Protein AF-A0A6N7BTK3-F1 (afdb_monomer_lite)

Organism: NCBI:txid281738

Foldseek 3Di:
DQADALAKEWDAVLLCVLPVVCVVQQWDTWIWHHYQWWIKIWTKHAQADPVRDGHHQKIKIFIDTDTDPDSPDDDDDVVVSVCSNPCPVDGPDMDMDNHPVVSVVVRGVVPDYGYPVVPPD

Secondary structure (DSSP, 8-state):
----BT-EEE-HHHHHHH-THHHHTTEEEEEEEE-SSEEEEEEEEEEE-TTS-EEEEEEEEEEEEEE-SSTTPPP-HHHHHHHHHT-----SEEEEESSHHHHHHHHHTTS--EESGGG--

Radius of gyration: 13.81 Å; chains: 1; bounding box: 39×29×39 Å

pLDDT: mean 91.13, std 9.61, range [38.44, 97.75]

Structure (mmCIF, N/CA/C/O backbone):
data_AF-A0A6N7BTK3-F1
#
_entry.id   AF-A0A6N7BTK3-F1
#
loop_
_atom_site.group_PDB
_atom_site.id
_atom_site.type_symbol
_atom_site.label_atom_id
_atom_site.label_alt_id
_atom_site.label_comp_id
_atom_site.label_asym_id
_atom_site.label_entity_id
_atom_site.label_seq_id
_atom_site.pdbx_PDB_ins_code
_atom_site.Cartn_x
_atom_site.Cartn_y
_atom_site.Cartn_z
_atom_site.occupancy
_atom_site.B_iso_or_equiv
_atom_site.auth_seq_id
_atom_site.auth_comp_id
_atom_site.auth_asym_id
_atom_site.auth_atom_id
_atom_site.pdbx_PDB_model_num
ATOM 1 N N . MET A 1 1 ? 13.836 -9.989 -7.107 1.00 60.31 1 MET A N 1
ATOM 2 C CA . MET A 1 1 ? 13.166 -8.711 -7.445 1.00 60.31 1 MET A CA 1
ATOM 3 C C . MET A 1 1 ? 12.034 -8.595 -6.441 1.00 60.31 1 MET A C 1
ATOM 5 O O . MET A 1 1 ? 11.302 -9.558 -6.340 1.00 60.31 1 MET A O 1
ATOM 9 N N . ILE A 1 2 ? 11.991 -7.539 -5.625 1.00 79.19 2 ILE A N 1
ATOM 10 C CA . ILE A 1 2 ? 11.139 -7.499 -4.413 1.00 79.19 2 ILE A CA 1
ATOM 11 C C . ILE A 1 2 ? 9.665 -7.260 -4.769 1.00 79.19 2 ILE A C 1
ATOM 13 O O . ILE A 1 2 ? 8.768 -7.805 -4.141 1.00 79.19 2 ILE A O 1
ATOM 17 N N . PHE A 1 3 ? 9.428 -6.488 -5.830 1.00 89.94 3 PHE A N 1
ATOM 18 C CA . PHE A 1 3 ? 8.098 -6.276 -6.383 1.00 89.94 3 PHE A CA 1
ATOM 19 C C . PHE A 1 3 ? 7.728 -7.434 -7.306 1.00 89.94 3 PHE A C 1
ATOM 21 O O . PHE A 1 3 ? 8.408 -7.673 -8.312 1.00 89.94 3 PHE A O 1
ATOM 28 N N . GLU A 1 4 ? 6.643 -8.120 -6.971 1.00 90.25 4 GLU A N 1
ATOM 29 C CA . GLU A 1 4 ? 6.068 -9.196 -7.770 1.00 90.25 4 GLU A CA 1
ATOM 30 C C . GLU A 1 4 ? 4.793 -8.713 -8.468 1.00 90.25 4 GLU A C 1
ATOM 32 O O . GLU A 1 4 ? 4.162 -7.730 -8.077 1.00 90.25 4 GLU A O 1
ATOM 37 N N . PHE A 1 5 ? 4.463 -9.355 -9.586 1.00 90.44 5 PHE A N 1
ATOM 38 C CA . PHE A 1 5 ? 3.254 -9.031 -10.334 1.00 90.44 5 PHE A CA 1
ATOM 39 C C . PHE A 1 5 ? 2.021 -9.509 -9.563 1.00 90.44 5 PHE A C 1
ATOM 41 O O . PHE A 1 5 ? 2.033 -10.627 -9.058 1.00 90.44 5 PHE A O 1
ATOM 48 N N . ALA A 1 6 ? 0.974 -8.679 -9.525 1.00 90.62 6 ALA A N 1
ATOM 49 C CA . ALA A 1 6 ? -0.292 -8.945 -8.838 1.00 90.62 6 ALA A CA 1
ATOM 50 C C . ALA A 1 6 ? -0.139 -9.296 -7.346 1.00 90.62 6 ALA A C 1
ATOM 52 O O . ALA A 1 6 ? -0.937 -10.047 -6.802 1.00 90.62 6 ALA A O 1
ATOM 53 N N . LYS A 1 7 ? 0.889 -8.747 -6.690 1.00 93.00 7 LYS A N 1
ATOM 54 C CA . LYS A 1 7 ? 1.156 -8.960 -5.269 1.00 93.00 7 LYS A CA 1
ATOM 55 C C . LYS A 1 7 ? 1.549 -7.654 -4.598 1.00 93.00 7 LYS A C 1
ATOM 57 O O . LYS A 1 7 ? 2.371 -6.902 -5.136 1.00 93.00 7 LYS A O 1
ATOM 62 N N . TYR A 1 8 ? 0.981 -7.387 -3.427 1.00 95.25 8 TYR A N 1
ATOM 63 C CA . TYR A 1 8 ? 1.347 -6.211 -2.653 1.00 95.25 8 TYR A CA 1
ATOM 64 C C . TYR A 1 8 ? 2.737 -6.362 -2.033 1.00 95.25 8 TYR A C 1
ATOM 66 O O . TYR A 1 8 ? 3.172 -7.428 -1.595 1.00 95.25 8 TYR A O 1
ATOM 74 N N . THR A 1 9 ? 3.465 -5.254 -2.040 1.00 95.31 9 THR A N 1
ATOM 75 C CA . THR A 1 9 ? 4.733 -5.089 -1.341 1.00 95.31 9 THR A CA 1
ATOM 76 C C . THR A 1 9 ? 4.572 -3.961 -0.339 1.00 95.31 9 THR A C 1
ATOM 78 O O . THR A 1 9 ? 4.231 -2.845 -0.733 1.00 95.31 9 THR A O 1
ATOM 81 N N .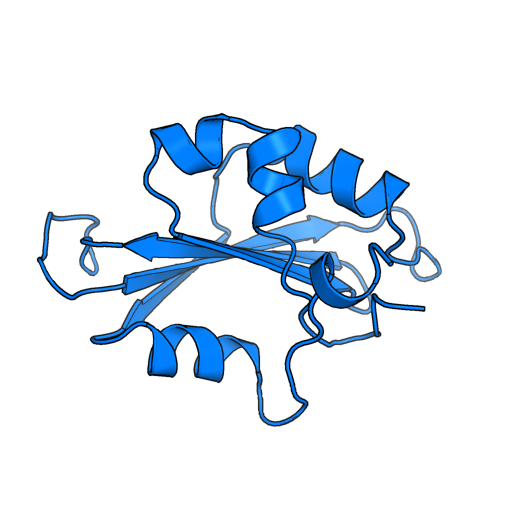 GLU A 1 10 ? 4.833 -4.235 0.933 1.00 95.94 10 GLU A N 1
ATOM 82 C CA . GLU A 1 10 ? 4.889 -3.219 1.974 1.00 95.94 10 GLU A CA 1
ATOM 83 C C . GLU A 1 10 ? 6.097 -2.305 1.744 1.00 95.94 10 GLU A C 1
ATOM 85 O O . GLU A 1 10 ? 7.240 -2.757 1.616 1.00 95.94 10 GLU A O 1
ATOM 90 N N . VAL A 1 11 ? 5.834 -1.001 1.685 1.00 96.00 11 VAL A N 1
ATOM 91 C CA . VAL A 1 11 ? 6.824 0.052 1.426 1.00 96.00 11 VAL A CA 1
ATOM 92 C C . VAL A 1 11 ? 6.764 1.180 2.458 1.00 96.00 11 VAL A C 1
ATOM 94 O O . VAL A 1 11 ? 7.294 2.259 2.202 1.00 96.00 11 VAL A O 1
ATOM 97 N N . THR A 1 12 ? 6.152 0.940 3.621 1.00 95.56 12 THR A N 1
ATOM 98 C CA . THR A 1 12 ? 5.891 1.928 4.683 1.00 95.56 12 THR A CA 1
ATOM 99 C C . THR A 1 12 ? 7.104 2.812 5.002 1.00 95.56 12 THR A C 1
ATOM 101 O O . THR A 1 12 ? 7.019 4.036 4.927 1.00 95.56 12 THR A O 1
ATOM 104 N N . GLU A 1 13 ? 8.271 2.217 5.271 1.00 93.62 13 GLU A N 1
ATOM 105 C CA . GLU A 1 13 ? 9.492 2.975 5.594 1.00 93.62 13 GLU A CA 1
ATOM 106 C C . GLU A 1 13 ? 9.952 3.888 4.448 1.00 93.62 13 GLU A C 1
ATOM 108 O O . GLU A 1 13 ? 10.397 5.017 4.667 1.00 93.62 13 GLU A O 1
ATOM 113 N N . LEU A 1 14 ? 9.853 3.400 3.208 1.00 94.25 14 LEU A N 1
ATOM 114 C CA . LEU A 1 14 ? 10.207 4.180 2.029 1.00 94.25 14 LEU A CA 1
ATOM 115 C C . LEU A 1 14 ? 9.217 5.328 1.834 1.00 94.25 14 LEU A C 1
ATOM 117 O O . LEU A 1 14 ? 9.651 6.449 1.582 1.00 94.25 14 LEU A O 1
ATOM 121 N N . ALA A 1 15 ? 7.921 5.049 1.974 1.00 95.94 15 ALA A N 1
ATOM 122 C CA . ALA A 1 15 ? 6.844 6.020 1.842 1.00 95.94 15 ALA A CA 1
ATOM 123 C C . ALA A 1 15 ? 7.027 7.182 2.819 1.00 95.94 15 ALA A C 1
ATOM 125 O O . ALA A 1 15 ? 7.122 8.324 2.379 1.00 95.94 15 ALA A O 1
ATOM 126 N N . PHE A 1 16 ? 7.218 6.892 4.108 1.00 95.50 16 PHE A N 1
ATOM 127 C CA . PHE A 1 16 ? 7.445 7.917 5.133 1.00 95.50 16 PHE A CA 1
ATOM 128 C C . PHE A 1 16 ? 8.707 8.746 4.882 1.00 95.50 16 PHE A C 1
ATOM 130 O O . PHE A 1 16 ? 8.750 9.931 5.198 1.00 95.50 16 PHE A O 1
ATOM 137 N N . LYS A 1 17 ? 9.741 8.146 4.282 1.00 95.12 17 LYS A N 1
ATOM 138 C CA . LYS A 1 17 ? 10.971 8.863 3.939 1.00 95.12 17 LYS A CA 1
ATOM 139 C C . LYS A 1 17 ? 10.786 9.840 2.775 1.00 95.12 17 LYS A C 1
ATOM 141 O O . LYS A 1 17 ? 11.426 10.890 2.775 1.00 95.12 17 LYS A O 1
ATOM 146 N N . VAL A 1 18 ? 10.014 9.468 1.754 1.00 96.31 18 VAL A N 1
ATOM 147 C CA . VAL A 1 18 ? 9.916 10.244 0.503 1.00 96.31 18 VAL A CA 1
ATOM 148 C C . VAL A 1 18 ? 8.703 11.166 0.449 1.00 96.31 18 VAL A C 1
ATOM 150 O O . VAL A 1 18 ? 8.732 12.133 -0.306 1.00 96.31 18 VAL A O 1
ATOM 153 N N . ASN A 1 19 ? 7.672 10.893 1.247 1.00 96.31 19 ASN A N 1
ATOM 154 C CA . ASN A 1 19 ? 6.480 11.719 1.363 1.00 96.31 19 ASN A CA 1
ATOM 155 C C . ASN A 1 19 ? 6.047 11.805 2.848 1.00 96.31 19 ASN A C 1
ATOM 157 O O . ASN A 1 19 ? 5.474 10.855 3.386 1.00 96.31 19 ASN A O 1
ATOM 161 N N . PRO A 1 20 ? 6.330 12.925 3.538 1.00 94.25 20 PRO A N 1
ATOM 162 C CA . PRO A 1 20 ? 5.992 13.090 4.952 1.00 94.25 20 PRO A CA 1
ATOM 163 C C . PRO A 1 20 ? 4.482 13.237 5.208 1.00 94.25 20 PRO A C 1
ATOM 165 O O . PRO A 1 20 ? 4.054 13.106 6.356 1.00 94.25 20 PRO A O 1
ATOM 168 N N . GLU A 1 21 ? 3.665 13.479 4.174 1.00 95.81 21 GLU A N 1
ATOM 169 C CA . GLU A 1 21 ? 2.214 13.639 4.327 1.00 95.81 21 GLU A CA 1
ATOM 170 C C . GLU A 1 21 ? 1.536 12.358 4.811 1.00 95.81 21 GLU A C 1
ATOM 172 O O . GLU A 1 21 ? 0.553 12.438 5.544 1.00 95.81 21 GLU A O 1
ATOM 177 N N . TYR A 1 22 ? 2.094 11.182 4.507 1.00 95.75 22 TYR A N 1
ATOM 178 C CA . TYR A 1 22 ? 1.579 9.924 5.048 1.00 95.75 22 TYR A CA 1
ATOM 179 C C . TYR A 1 22 ? 1.577 9.921 6.582 1.00 95.75 22 TYR A C 1
ATOM 181 O O . TYR A 1 22 ? 0.589 9.551 7.209 1.00 95.75 22 TYR A O 1
ATOM 189 N N . GLN A 1 23 ? 2.674 10.371 7.198 1.00 93.12 23 GLN A N 1
ATOM 190 C CA . GLN A 1 23 ? 2.769 10.436 8.657 1.00 93.12 23 GLN A CA 1
ATOM 191 C C . GLN A 1 23 ? 1.915 11.572 9.223 1.00 93.12 23 GLN A C 1
ATOM 193 O O . GLN A 1 23 ? 1.295 11.404 10.270 1.00 93.12 23 GLN A O 1
ATOM 198 N N . ALA A 1 24 ? 1.860 12.715 8.531 1.00 93.56 24 ALA A N 1
ATOM 199 C CA . ALA A 1 24 ? 1.045 13.854 8.949 1.00 93.56 24 ALA A CA 1
ATOM 200 C C . ALA A 1 24 ? -0.458 13.522 8.975 1.00 93.56 24 ALA A C 1
ATOM 202 O O . ALA A 1 24 ? -1.169 14.001 9.854 1.00 93.56 24 ALA A O 1
ATOM 203 N N . ASN A 1 25 ? -0.917 12.663 8.061 1.00 93.19 25 ASN A N 1
ATOM 204 C CA . ASN A 1 25 ? -2.301 12.198 7.970 1.00 93.19 25 ASN A CA 1
ATOM 205 C C . ASN A 1 25 ? -2.550 10.870 8.711 1.00 93.19 25 ASN A C 1
ATOM 207 O O . ASN A 1 25 ? -3.586 10.255 8.521 1.00 93.19 25 ASN A O 1
ATOM 211 N N . SER A 1 26 ? -1.639 10.431 9.589 1.00 92.69 26 SER A N 1
ATOM 212 C CA . SER A 1 26 ? -1.814 9.236 10.441 1.00 92.69 26 SER A CA 1
ATOM 213 C C . SER A 1 26 ? -1.965 7.895 9.704 1.00 92.69 26 SER A C 1
ATOM 215 O O . SER A 1 26 ? -2.525 6.944 10.255 1.00 92.69 26 SER A O 1
ATOM 217 N N . TYR A 1 27 ? -1.424 7.770 8.490 1.00 96.25 27 TYR A N 1
ATOM 218 C CA . TYR A 1 27 ? -1.331 6.468 7.830 1.00 96.25 27 TYR A CA 1
ATOM 219 C C . TYR A 1 27 ? -0.317 5.565 8.542 1.00 96.25 27 TYR A C 1
ATOM 221 O O . TYR A 1 27 ? 0.796 5.980 8.869 1.00 96.25 27 TYR A O 1
ATOM 229 N N . GLU A 1 28 ? -0.689 4.304 8.752 1.00 95.12 28 GLU A N 1
ATOM 230 C CA . GLU A 1 28 ? 0.083 3.330 9.526 1.00 95.12 28 GLU A CA 1
ATOM 231 C C . GLU A 1 28 ? 0.897 2.364 8.652 1.00 95.12 28 GLU A C 1
ATOM 233 O O . GLU A 1 28 ? 2.003 1.962 9.034 1.00 95.12 28 GLU A O 1
ATOM 238 N N . ARG A 1 29 ? 0.373 1.981 7.481 1.00 96.75 29 ARG A N 1
ATOM 239 C CA . ARG A 1 29 ? 1.029 1.054 6.544 1.00 96.75 29 ARG A CA 1
ATOM 240 C C . ARG A 1 29 ? 0.753 1.439 5.101 1.00 96.75 29 ARG A C 1
ATOM 242 O O . ARG A 1 29 ? -0.382 1.760 4.759 1.00 96.75 29 ARG A O 1
ATOM 249 N N . ILE A 1 30 ? 1.782 1.374 4.256 1.00 97.75 30 ILE A N 1
ATOM 250 C CA . ILE A 1 30 ? 1.683 1.715 2.832 1.00 97.75 30 ILE A CA 1
ATOM 251 C C . ILE A 1 30 ? 2.166 0.541 1.986 1.00 97.75 30 ILE A C 1
ATOM 253 O O . ILE A 1 30 ? 3.244 -0.009 2.231 1.00 97.75 30 ILE A O 1
ATOM 257 N N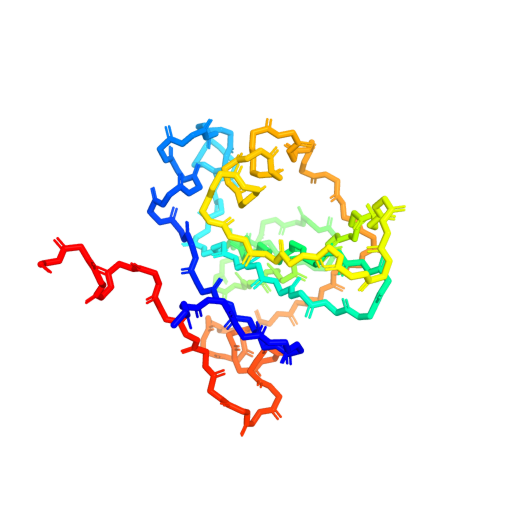 . PHE A 1 31 ? 1.407 0.202 0.948 1.00 97.25 31 PHE A N 1
ATOM 258 C CA . PHE A 1 31 ? 1.687 -0.914 0.055 1.00 97.25 31 PHE A CA 1
ATOM 259 C C . PHE A 1 31 ? 1.602 -0.493 -1.408 1.00 97.25 31 PHE A C 1
ATOM 261 O O . PHE A 1 31 ? 0.809 0.367 -1.793 1.00 97.25 31 PHE A O 1
ATOM 268 N N . LEU A 1 32 ? 2.398 -1.153 -2.245 1.00 96.69 32 LEU A N 1
ATOM 269 C CA . LEU A 1 32 ? 2.332 -1.018 -3.697 1.00 96.69 32 LEU A CA 1
ATOM 270 C C . LEU A 1 32 ? 2.096 -2.374 -4.344 1.00 96.69 32 LEU A C 1
ATOM 272 O O . LEU A 1 32 ? 2.752 -3.351 -3.989 1.00 96.69 32 LEU A O 1
ATOM 276 N N . CYS A 1 33 ? 1.228 -2.417 -5.349 1.00 94.75 33 CYS A N 1
ATOM 277 C CA . CYS A 1 33 ? 1.037 -3.593 -6.193 1.00 94.75 33 CYS A CA 1
ATOM 278 C C . CYS A 1 33 ? 1.141 -3.212 -7.673 1.00 94.75 33 CYS A C 1
ATOM 280 O O . CYS A 1 33 ? 0.778 -2.119 -8.109 1.00 94.75 33 CYS A O 1
ATOM 282 N N . CYS A 1 34 ? 1.699 -4.122 -8.462 1.00 93.19 34 CYS A N 1
ATOM 283 C CA . CYS A 1 34 ? 1.899 -3.952 -9.890 1.00 93.19 34 CYS A CA 1
ATOM 284 C C . CYS A 1 34 ? 0.994 -4.917 -10.654 1.00 93.19 34 CYS A C 1
ATOM 286 O O . CYS A 1 34 ? 1.280 -6.110 -10.698 1.00 93.19 34 CYS A O 1
ATOM 288 N N . ASP A 1 35 ? -0.029 -4.395 -11.327 1.00 90.31 35 ASP A N 1
ATOM 289 C CA . ASP A 1 35 ? -0.970 -5.183 -12.133 1.00 90.31 35 ASP A CA 1
ATOM 290 C C . ASP A 1 35 ? -0.748 -4.933 -13.644 1.00 90.31 35 ASP A C 1
ATOM 292 O O . ASP A 1 35 ? 0.208 -4.284 -14.068 1.00 90.31 35 ASP A O 1
ATOM 296 N N . THR A 1 36 ? -1.588 -5.480 -14.515 1.00 87.56 36 THR A N 1
ATOM 297 C CA . THR A 1 36 ? -1.443 -5.484 -15.974 1.00 87.56 36 THR A CA 1
ATOM 298 C C . THR A 1 36 ? -1.467 -4.077 -16.566 1.00 87.56 36 THR A C 1
ATOM 300 O O . THR A 1 36 ? -0.764 -3.796 -17.540 1.00 87.56 36 THR A O 1
ATOM 303 N N . LYS A 1 37 ? -2.297 -3.193 -16.005 1.00 91.56 37 LYS A N 1
ATOM 304 C CA . LYS A 1 37 ? -2.557 -1.851 -16.553 1.00 91.56 37 LYS A CA 1
ATOM 305 C C . LYS A 1 37 ? -2.263 -0.716 -15.584 1.00 91.56 37 LYS A C 1
ATOM 307 O O . LYS A 1 37 ? -2.048 0.398 -16.042 1.00 91.56 37 LYS A O 1
ATOM 312 N N . VAL A 1 38 ? -2.236 -0.999 -14.289 1.00 94.44 38 VAL A N 1
ATOM 313 C CA . VAL A 1 38 ? -2.133 0.016 -13.243 1.00 94.44 38 VAL A CA 1
ATOM 314 C C . VAL A 1 38 ? -1.086 -0.378 -12.209 1.00 94.44 38 VAL A C 1
ATOM 316 O O . VAL A 1 38 ? -0.697 -1.546 -12.093 1.00 94.44 38 VAL A O 1
ATOM 319 N N . PHE A 1 39 ? -0.618 0.621 -11.478 1.00 96.12 39 PHE A N 1
ATOM 320 C CA . PHE A 1 39 ? -0.007 0.451 -10.174 1.00 96.12 39 PHE A CA 1
ATOM 321 C C . PHE A 1 39 ? -1.055 0.782 -9.122 1.00 96.12 39 PHE A C 1
ATOM 323 O O . PHE A 1 39 ? -1.675 1.841 -9.190 1.00 96.12 39 PHE A O 1
ATOM 330 N N . TRP A 1 40 ? -1.234 -0.118 -8.170 1.00 96.25 40 TRP A N 1
ATOM 331 C CA . TRP A 1 40 ? -2.079 0.110 -7.013 1.00 96.25 40 TRP A CA 1
ATOM 332 C C . TRP A 1 40 ? -1.242 0.698 -5.888 1.00 96.25 40 TRP A C 1
ATOM 334 O O . TRP A 1 40 ? -0.136 0.216 -5.623 1.00 96.25 40 TRP A O 1
ATOM 344 N N . ILE A 1 41 ? -1.789 1.714 -5.235 1.00 97.56 41 ILE A N 1
ATOM 345 C CA . ILE A 1 41 ? -1.299 2.250 -3.970 1.00 97.56 41 ILE A CA 1
ATOM 346 C C . ILE A 1 41 ? -2.371 1.917 -2.943 1.00 97.56 41 ILE A C 1
ATOM 348 O O . ILE A 1 41 ? -3.525 2.288 -3.134 1.00 97.56 41 ILE A O 1
ATOM 352 N N . ALA A 1 42 ? -2.007 1.175 -1.901 1.00 97.69 42 ALA A N 1
ATOM 353 C CA . ALA A 1 42 ? -2.893 0.923 -0.774 1.00 97.69 42 ALA A CA 1
ATOM 354 C C . ALA A 1 42 ? -2.310 1.558 0.485 1.00 97.69 42 ALA A C 1
ATOM 356 O O . ALA A 1 42 ? -1.102 1.470 0.728 1.00 97.69 42 ALA A O 1
ATOM 357 N N . ARG A 1 43 ? -3.161 2.209 1.270 1.00 97.75 43 ARG A N 1
ATOM 358 C CA . ARG A 1 43 ? -2.775 2.940 2.476 1.00 97.75 43 ARG A CA 1
ATOM 359 C C . ARG A 1 43 ? -3.729 2.558 3.593 1.00 97.75 43 ARG A C 1
ATOM 361 O O . ARG A 1 43 ? -4.937 2.602 3.401 1.00 97.75 43 ARG A O 1
ATOM 368 N N . ILE A 1 44 ? -3.187 2.184 4.743 1.00 97.62 44 ILE A N 1
ATOM 369 C CA . ILE A 1 44 ? -3.985 1.880 5.929 1.00 97.62 44 ILE A CA 1
ATOM 370 C C . ILE A 1 44 ? -3.983 3.105 6.829 1.00 97.62 44 ILE A C 1
ATOM 372 O O . ILE A 1 44 ? -2.928 3.498 7.331 1.00 97.62 44 ILE A O 1
ATOM 376 N N . LEU A 1 45 ? -5.153 3.700 7.014 1.00 95.88 45 LEU A N 1
ATOM 377 C CA . LEU A 1 45 ? -5.408 4.821 7.904 1.00 95.88 45 LEU A CA 1
ATOM 378 C C . LEU A 1 45 ? -6.029 4.297 9.203 1.00 95.88 45 LEU A C 1
ATOM 380 O O . LEU A 1 45 ? -6.955 3.491 9.167 1.00 95.88 45 LEU A O 1
ATOM 384 N N . LYS A 1 46 ? -5.519 4.733 10.355 1.00 94.44 46 LYS A N 1
ATOM 385 C CA . LYS A 1 46 ? -6.002 4.279 11.664 1.00 94.44 46 LYS A CA 1
ATOM 386 C C . LYS A 1 46 ? -6.957 5.289 12.289 1.00 94.44 46 LYS A C 1
ATOM 388 O O . LYS A 1 46 ? -6.648 6.477 12.322 1.00 94.44 46 LYS A O 1
ATOM 393 N N . GLY A 1 47 ? -8.014 4.782 12.918 1.00 91.25 47 GLY A N 1
ATOM 394 C CA . GLY A 1 47 ? -8.864 5.543 13.828 1.00 91.25 47 GLY A CA 1
ATOM 395 C C . GLY A 1 47 ? -10.040 6.235 13.152 1.00 91.25 47 GLY A C 1
ATOM 396 O O . GLY A 1 47 ? -10.535 7.212 13.707 1.00 91.25 47 GLY A O 1
ATOM 397 N N . TYR A 1 48 ? -10.461 5.754 11.981 1.00 91.31 48 TYR A N 1
ATOM 398 C CA . TYR A 1 48 ? -11.548 6.341 11.206 1.00 91.31 48 TYR A CA 1
ATOM 399 C C . TYR A 1 48 ? -12.552 5.286 10.720 1.00 91.31 48 TYR A C 1
ATOM 401 O O . TYR A 1 48 ? -12.153 4.212 10.268 1.00 91.31 48 TYR A O 1
ATOM 409 N N . GLY A 1 49 ? -13.843 5.617 10.817 1.00 88.25 49 GLY A N 1
ATOM 410 C CA . GLY A 1 49 ? -14.970 4.799 10.359 1.00 88.25 49 GLY A CA 1
ATOM 411 C C . GLY A 1 49 ? -15.370 5.040 8.897 1.00 88.25 49 GLY A C 1
ATOM 412 O O . GLY A 1 49 ? -14.618 5.615 8.113 1.00 88.25 49 GLY A O 1
ATOM 413 N N . GLU A 1 50 ? -16.562 4.578 8.508 1.00 86.88 50 GLU A N 1
ATOM 414 C CA . GLU A 1 50 ? -17.028 4.590 7.107 1.00 86.88 50 GLU A CA 1
ATOM 415 C C . GLU A 1 50 ? -17.224 5.999 6.529 1.00 86.88 50 GLU A C 1
ATOM 417 O O . GLU A 1 50 ? -17.007 6.199 5.333 1.00 86.88 50 GLU A O 1
ATOM 422 N N . ASP A 1 51 ? -17.587 6.974 7.361 1.00 90.12 51 ASP A N 1
ATOM 423 C CA . ASP A 1 51 ? -17.791 8.375 6.988 1.00 90.12 51 ASP A CA 1
ATOM 424 C C . ASP A 1 51 ? -16.568 9.247 7.346 1.00 90.12 51 ASP A C 1
ATOM 426 O O . ASP A 1 51 ? -16.669 10.477 7.405 1.00 90.12 51 ASP A O 1
ATOM 430 N N . TYR A 1 52 ? -15.400 8.626 7.578 1.00 89.50 52 TYR A N 1
ATOM 431 C CA . TYR A 1 52 ? -14.182 9.287 8.066 1.00 89.50 52 TYR A CA 1
ATOM 432 C C . TYR A 1 52 ? -14.388 10.017 9.406 1.00 89.50 52 TYR A C 1
ATOM 434 O O . TYR A 1 52 ? -13.727 11.011 9.719 1.00 89.50 52 TYR A O 1
ATOM 442 N N . GLU A 1 53 ? -15.309 9.520 10.223 1.00 91.88 53 GLU A N 1
ATOM 443 C CA . GLU A 1 53 ? -15.485 9.917 11.609 1.00 91.88 53 GLU A CA 1
ATOM 444 C C . GLU A 1 53 ? -14.435 9.253 12.500 1.00 91.88 53 GLU A C 1
ATOM 446 O O . GLU A 1 53 ? -14.042 8.113 12.265 1.00 91.88 53 GLU A O 1
ATOM 451 N N . GLU A 1 54 ? -13.989 9.946 13.548 1.00 92.44 54 GLU A N 1
ATOM 452 C CA . GLU A 1 54 ? -13.048 9.368 14.508 1.00 92.44 54 GLU A CA 1
ATOM 453 C C . GLU A 1 54 ? -13.679 8.156 15.213 1.00 92.44 54 GLU A C 1
ATOM 455 O O . GLU A 1 54 ? -14.650 8.286 15.965 1.00 92.44 54 GLU A O 1
ATOM 460 N N . LEU A 1 55 ? -13.100 6.977 14.997 1.00 91.88 55 LEU A N 1
ATOM 461 C CA . LEU A 1 55 ? -13.543 5.721 15.588 1.00 91.88 55 LEU A CA 1
ATOM 462 C C . LEU A 1 55 ? -12.326 4.937 16.079 1.00 91.88 55 LEU A C 1
ATOM 464 O O . LEU A 1 55 ? -11.577 4.336 15.308 1.00 91.88 55 LEU A O 1
ATOM 468 N N . GLU A 1 56 ? -12.104 4.945 17.391 1.00 91.12 56 GLU A N 1
ATOM 469 C CA . GLU A 1 56 ? -10.966 4.252 17.991 1.00 91.12 56 GLU A CA 1
ATOM 470 C C . GLU A 1 56 ? -11.019 2.743 17.705 1.00 91.12 56 GLU A C 1
ATOM 472 O O . GLU A 1 56 ? -12.050 2.098 17.875 1.00 91.12 56 GLU A O 1
ATOM 477 N N . GLY A 1 57 ? -9.886 2.178 17.283 1.00 90.31 57 GLY A N 1
ATOM 478 C CA . GLY A 1 57 ? -9.762 0.752 16.970 1.00 90.31 57 GLY A CA 1
ATOM 479 C C . GLY A 1 57 ? -10.151 0.371 15.541 1.00 90.31 57 GLY A C 1
ATOM 480 O O . GLY A 1 57 ? -9.880 -0.756 15.150 1.00 90.31 57 GLY A O 1
ATOM 481 N N . SER A 1 58 ? -10.702 1.294 14.752 1.00 95.00 58 SER A N 1
ATOM 482 C CA . SER A 1 58 ? -11.009 1.056 13.338 1.00 95.00 58 SER A CA 1
ATOM 483 C C . SER A 1 58 ? -9.827 1.358 12.411 1.00 95.00 58 SER A C 1
ATOM 485 O O . SER A 1 58 ? -8.904 2.111 12.755 1.00 95.00 58 SER A O 1
ATOM 487 N N . TYR A 1 59 ? -9.867 0.764 11.222 1.00 96.44 59 TYR A N 1
ATOM 488 C CA . TYR A 1 59 ? -8.857 0.894 10.180 1.00 96.44 59 TYR A CA 1
ATOM 489 C C . TYR A 1 59 ? -9.521 1.049 8.816 1.00 96.44 59 TYR A C 1
ATOM 491 O O . TYR A 1 59 ? -10.345 0.223 8.441 1.00 96.44 59 TYR A O 1
ATOM 499 N N . ILE A 1 60 ? -9.111 2.051 8.043 1.00 97.00 60 ILE A N 1
ATOM 500 C CA . ILE A 1 60 ? -9.529 2.217 6.650 1.00 97.00 60 ILE A CA 1
ATOM 501 C C . ILE A 1 60 ? -8.398 1.762 5.739 1.00 97.00 60 ILE A C 1
ATOM 503 O O . ILE A 1 60 ? -7.277 2.263 5.833 1.00 97.00 60 ILE A O 1
ATOM 507 N N . VAL A 1 61 ? -8.693 0.848 4.822 1.00 97.56 61 VAL A N 1
ATOM 508 C CA . VAL A 1 61 ? -7.822 0.511 3.697 1.00 97.56 61 VAL A CA 1
ATOM 509 C C . VAL A 1 61 ? -8.251 1.344 2.501 1.00 97.56 61 VAL A C 1
ATOM 511 O O . VAL A 1 61 ? -9.227 1.026 1.829 1.00 97.56 61 VAL A O 1
ATOM 514 N N . GLU A 1 62 ? -7.504 2.396 2.205 1.00 97.50 62 GLU A N 1
ATOM 515 C CA . GLU A 1 62 ? -7.703 3.195 1.002 1.00 97.50 62 GLU A CA 1
ATOM 516 C C . GLU A 1 62 ? -6.910 2.621 -0.161 1.00 97.50 62 GLU A C 1
ATOM 518 O O . GLU A 1 62 ? -5.741 2.252 -0.012 1.00 97.50 62 GLU A O 1
ATOM 523 N N . ARG A 1 63 ? -7.525 2.589 -1.342 1.00 97.00 63 ARG A N 1
ATOM 524 C CA . ARG A 1 63 ? -6.897 2.106 -2.569 1.00 97.00 63 ARG A CA 1
ATOM 525 C C . ARG A 1 63 ? -6.998 3.173 -3.643 1.00 97.00 63 ARG A C 1
ATOM 527 O O . ARG A 1 63 ? -8.071 3.689 -3.945 1.00 97.00 63 ARG A O 1
ATOM 534 N N . ASP A 1 64 ? -5.871 3.453 -4.275 1.00 96.88 64 ASP A N 1
ATOM 535 C CA . ASP A 1 64 ? -5.810 4.265 -5.482 1.00 96.88 64 ASP A CA 1
ATOM 536 C C . ASP A 1 64 ? -5.085 3.525 -6.606 1.00 96.88 64 ASP A C 1
ATOM 538 O O . ASP A 1 64 ? -4.293 2.602 -6.382 1.00 96.88 64 ASP A O 1
ATOM 542 N N . LYS A 1 65 ? -5.368 3.931 -7.844 1.00 95.00 65 LYS A N 1
ATOM 543 C CA . LYS A 1 65 ? -4.781 3.367 -9.056 1.00 95.00 65 LYS A CA 1
ATOM 544 C C . LYS A 1 65 ? -4.099 4.450 -9.876 1.00 95.00 65 LYS A C 1
ATOM 546 O O . LYS A 1 65 ? -4.697 5.446 -10.268 1.00 95.00 65 LYS A O 1
ATOM 551 N N . LYS A 1 66 ? -2.843 4.199 -10.231 1.00 94.81 66 LYS A N 1
ATOM 552 C CA . LYS A 1 66 ? -2.089 5.020 -11.180 1.00 94.81 66 LYS A CA 1
ATOM 553 C C . LYS A 1 66 ? -1.881 4.240 -12.469 1.00 94.81 66 LYS A C 1
ATOM 555 O O . LYS A 1 66 ? -1.304 3.149 -12.461 1.00 94.81 66 LYS A O 1
ATOM 560 N N . ASP A 1 67 ? -2.334 4.795 -13.586 1.00 93.75 67 ASP A N 1
ATOM 561 C CA . ASP A 1 67 ? -2.189 4.153 -14.890 1.00 93.75 67 ASP A CA 1
ATOM 562 C C . ASP A 1 67 ? -0.717 3.944 -15.265 1.00 93.75 67 ASP A C 1
ATOM 564 O O . ASP A 1 67 ? 0.156 4.795 -15.053 1.00 93.75 67 ASP A O 1
ATOM 568 N N . LYS A 1 68 ? -0.435 2.787 -15.864 1.00 92.56 68 LYS A N 1
ATOM 569 C CA . LYS A 1 68 ? 0.862 2.523 -16.483 1.00 92.56 68 LYS A CA 1
ATOM 570 C C . LYS A 1 68 ? 0.977 3.274 -17.792 1.00 92.56 68 LYS A C 1
ATOM 572 O O . LYS A 1 68 ? 0.040 3.320 -18.586 1.00 92.56 68 LYS A O 1
ATOM 577 N N . TRP A 1 69 ? 2.189 3.729 -18.089 1.00 89.19 69 TRP A N 1
ATOM 578 C CA . TRP A 1 69 ? 2.484 4.261 -19.416 1.00 89.19 69 TRP A CA 1
ATOM 579 C C . TRP A 1 69 ? 2.512 3.148 -20.474 1.00 89.19 69 TRP A C 1
ATOM 581 O O . TRP A 1 69 ? 2.107 3.339 -21.619 1.00 89.19 69 TRP A O 1
ATOM 591 N N . ALA A 1 70 ? 2.986 1.958 -20.092 1.00 89.12 70 ALA A N 1
ATOM 592 C CA . ALA A 1 70 ? 3.039 0.786 -20.959 1.00 89.12 70 ALA A CA 1
ATOM 593 C C . ALA A 1 70 ? 2.770 -0.504 -20.174 1.00 89.12 70 ALA A C 1
ATOM 595 O O . ALA A 1 70 ? 3.182 -0.645 -19.026 1.00 89.12 70 ALA A O 1
ATOM 596 N N . LYS A 1 71 ? 2.168 -1.508 -20.823 1.00 83.94 71 LYS A N 1
ATOM 597 C CA . LYS A 1 71 ? 1.888 -2.823 -20.203 1.00 83.94 71 LYS A CA 1
ATOM 598 C C . LYS A 1 71 ? 3.144 -3.542 -19.694 1.00 83.94 71 LYS A C 1
ATOM 600 O O . LYS A 1 71 ? 3.073 -4.340 -18.770 1.00 83.94 71 LYS A O 1
ATOM 605 N N . THR A 1 72 ? 4.295 -3.271 -20.307 1.00 85.81 72 THR A N 1
ATOM 606 C CA . THR A 1 72 ? 5.591 -3.854 -19.932 1.00 85.81 72 THR A CA 1
ATOM 607 C C . THR A 1 72 ? 6.275 -3.108 -18.789 1.00 85.81 72 THR A C 1
ATOM 609 O O . THR A 1 72 ? 7.366 -3.501 -18.376 1.00 85.81 72 THR A O 1
ATOM 612 N N . GLU A 1 73 ? 5.686 -2.011 -18.307 1.00 89.75 73 GLU A N 1
ATOM 613 C CA . GLU A 1 73 ? 6.245 -1.230 -17.214 1.00 89.75 73 GLU A CA 1
ATOM 614 C C . GLU A 1 73 ? 6.224 -2.058 -15.926 1.00 89.75 73 GLU A C 1
ATOM 616 O O . GLU A 1 73 ? 5.185 -2.577 -15.500 1.00 89.75 73 GLU A O 1
ATOM 621 N N . LYS A 1 74 ? 7.406 -2.202 -15.326 1.00 89.25 74 LYS A N 1
ATOM 622 C CA . LYS A 1 74 ? 7.618 -2.961 -14.094 1.00 89.25 74 LYS A CA 1
ATOM 623 C C . LYS A 1 74 ? 7.711 -2.013 -12.914 1.00 89.25 74 LYS A C 1
ATOM 625 O O . LYS A 1 74 ? 8.256 -0.916 -13.038 1.00 89.25 74 LYS A O 1
ATOM 630 N N . LEU A 1 75 ? 7.261 -2.482 -11.758 1.00 91.75 75 LEU A N 1
ATOM 631 C CA . LEU A 1 75 ? 7.538 -1.807 -10.504 1.00 91.75 75 LEU A CA 1
ATOM 632 C C . LEU A 1 75 ? 8.973 -2.124 -10.068 1.00 91.75 75 LEU A C 1
ATOM 634 O O . LEU A 1 75 ? 9.383 -3.278 -9.956 1.00 91.75 75 LEU A O 1
ATOM 638 N N . ASN A 1 76 ? 9.762 -1.076 -9.885 1.00 91.81 76 ASN A N 1
ATOM 639 C CA . ASN A 1 76 ? 11.105 -1.122 -9.326 1.00 91.81 76 ASN A CA 1
ATOM 640 C C . ASN A 1 76 ? 11.244 0.018 -8.317 1.00 91.81 76 ASN A C 1
ATOM 642 O O . ASN A 1 76 ? 10.354 0.859 -8.207 1.00 91.81 76 ASN A O 1
ATOM 646 N N . ARG A 1 77 ? 12.361 0.066 -7.591 1.00 90.75 77 ARG A N 1
ATOM 647 C CA . ARG A 1 77 ? 12.543 1.050 -6.520 1.00 90.75 77 ARG A CA 1
ATOM 648 C C . ARG A 1 77 ? 12.407 2.513 -6.993 1.00 90.75 77 ARG A C 1
ATOM 650 O O . ARG A 1 77 ? 11.580 3.203 -6.410 1.00 90.75 77 ARG A O 1
ATOM 657 N N . PRO A 1 78 ? 13.082 2.984 -8.062 1.00 92.88 78 PRO A N 1
ATOM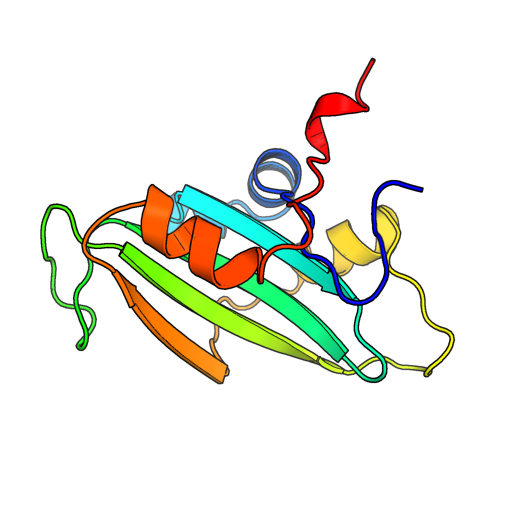 658 C CA . PRO A 1 78 ? 12.876 4.352 -8.554 1.00 92.88 78 PRO A CA 1
ATOM 659 C C . PRO A 1 78 ? 11.428 4.662 -8.954 1.00 92.88 78 PRO A C 1
ATOM 661 O O . PRO A 1 78 ? 10.937 5.765 -8.724 1.00 92.88 78 PRO A O 1
ATOM 664 N N . LYS A 1 79 ? 10.720 3.695 -9.556 1.00 93.50 79 LYS A N 1
ATOM 665 C CA . LYS A 1 79 ? 9.308 3.868 -9.910 1.00 93.50 79 LYS A CA 1
ATOM 666 C C . LYS A 1 79 ? 8.419 3.917 -8.667 1.00 93.50 79 LYS A C 1
ATOM 668 O O . LYS A 1 79 ? 7.529 4.756 -8.632 1.00 93.50 79 LYS A O 1
ATOM 673 N N . ALA A 1 80 ? 8.670 3.067 -7.672 1.00 94.88 80 ALA A N 1
ATOM 674 C CA . ALA A 1 80 ? 7.974 3.081 -6.388 1.00 94.88 80 ALA A CA 1
ATOM 675 C C . ALA A 1 80 ? 8.154 4.431 -5.680 1.00 94.88 80 ALA A C 1
ATOM 677 O O . ALA A 1 80 ? 7.166 5.060 -5.328 1.00 94.88 80 ALA A O 1
ATOM 678 N N . GLU A 1 81 ? 9.390 4.931 -5.579 1.00 95.56 81 GLU A N 1
ATOM 679 C CA . GLU A 1 81 ? 9.677 6.264 -5.027 1.00 95.56 81 GLU A CA 1
ATOM 680 C C . GLU A 1 81 ? 8.901 7.351 -5.776 1.00 95.56 81 GLU A C 1
ATOM 682 O O . GLU A 1 81 ? 8.236 8.176 -5.157 1.00 95.56 81 GLU A O 1
ATOM 687 N N . LYS A 1 82 ? 8.903 7.312 -7.114 1.00 96.00 82 LYS A N 1
ATOM 688 C CA . LYS A 1 82 ? 8.141 8.269 -7.923 1.00 96.00 82 LYS A CA 1
ATOM 689 C C . LYS A 1 82 ? 6.629 8.171 -7.691 1.00 96.00 82 LYS A C 1
ATOM 691 O O . LYS A 1 82 ? 5.978 9.207 -7.690 1.00 96.00 82 LYS A O 1
ATOM 696 N N . LEU A 1 83 ? 6.064 6.974 -7.537 1.00 96.25 83 LEU A N 1
ATOM 697 C CA . LEU A 1 83 ? 4.637 6.809 -7.236 1.00 96.25 83 LEU A CA 1
ATOM 698 C C . LEU A 1 83 ? 4.295 7.426 -5.877 1.00 96.25 83 LEU A C 1
ATOM 700 O O . LEU A 1 83 ? 3.351 8.193 -5.801 1.00 96.25 83 LEU A O 1
ATOM 704 N N . LEU A 1 84 ? 5.109 7.161 -4.853 1.00 96.88 84 LEU A N 1
ATOM 705 C CA . LEU A 1 84 ? 4.883 7.638 -3.485 1.00 96.88 84 LEU A CA 1
ATOM 706 C C . LEU A 1 84 ? 5.042 9.161 -3.346 1.00 96.88 84 LEU A C 1
ATOM 708 O O . LEU A 1 84 ? 4.289 9.781 -2.602 1.00 96.88 84 LEU A O 1
ATOM 712 N N . ILE A 1 85 ? 6.004 9.758 -4.062 1.00 96.88 85 ILE A N 1
ATOM 713 C CA . ILE A 1 85 ? 6.225 11.217 -4.093 1.00 96.88 85 ILE A CA 1
ATOM 714 C C . ILE A 1 85 ? 5.055 11.953 -4.755 1.00 96.88 85 ILE A C 1
ATOM 716 O O . ILE A 1 85 ? 4.757 13.076 -4.374 1.00 96.88 85 ILE A O 1
ATOM 720 N N . ASN A 1 86 ? 4.431 11.345 -5.767 1.00 95.62 86 ASN A N 1
ATOM 721 C CA . ASN A 1 86 ? 3.306 11.941 -6.496 1.00 95.62 86 ASN A CA 1
ATOM 722 C C . ASN A 1 86 ? 1.955 11.370 -6.037 1.00 95.62 86 ASN A C 1
ATOM 724 O O . ASN A 1 86 ? 0.987 11.434 -6.794 1.00 95.62 86 ASN A O 1
ATOM 728 N N . ASP A 1 87 ? 1.902 10.734 -4.866 1.00 96.06 87 ASP A N 1
ATOM 729 C CA . ASP A 1 87 ? 0.629 10.330 -4.284 1.00 96.06 87 ASP A CA 1
ATOM 730 C C . ASP A 1 87 ? -0.007 11.547 -3.616 1.00 96.06 87 ASP A C 1
ATOM 732 O O . ASP A 1 87 ? 0.565 12.110 -2.686 1.00 96.06 87 ASP A O 1
ATOM 736 N N . GLU A 1 88 ? -1.169 11.947 -4.119 1.00 94.69 88 GLU A N 1
ATOM 737 C CA . GLU A 1 88 ? -1.942 13.103 -3.646 1.00 94.69 88 GLU A CA 1
ATOM 738 C C . GLU A 1 88 ? -2.930 12.707 -2.534 1.00 94.69 88 GLU A C 1
ATOM 740 O O . GLU A 1 88 ? -3.773 13.506 -2.143 1.00 94.69 88 GLU A O 1
ATOM 745 N N . LEU A 1 89 ? -2.829 11.464 -2.036 1.00 93.75 89 LEU A N 1
ATOM 746 C CA . LEU A 1 89 ? -3.661 10.879 -0.977 1.00 93.75 89 LEU A CA 1
ATOM 747 C C . LEU A 1 89 ? -5.154 10.766 -1.329 1.00 93.75 89 LEU A C 1
ATOM 749 O O . LEU A 1 89 ? -5.968 10.424 -0.480 1.00 93.75 89 LEU A O 1
ATOM 753 N N . GLU A 1 90 ? -5.512 10.963 -2.596 1.00 92.69 90 GLU A N 1
ATOM 754 C CA . GLU A 1 90 ? -6.833 10.623 -3.117 1.00 92.69 90 GLU A CA 1
ATOM 755 C C . GLU A 1 90 ? -7.012 9.104 -3.187 1.00 92.69 90 GLU A C 1
ATOM 757 O O . GLU A 1 90 ? -6.066 8.357 -3.463 1.00 92.69 90 GLU A O 1
ATOM 762 N N . ASN A 1 91 ? -8.237 8.632 -2.980 1.00 93.19 91 ASN A N 1
ATOM 763 C CA . ASN A 1 91 ? -8.608 7.230 -3.094 1.00 93.19 91 ASN A CA 1
ATOM 764 C C . ASN A 1 91 ? -9.673 7.022 -4.178 1.00 93.19 91 ASN A C 1
ATOM 766 O O . ASN A 1 91 ? -10.605 7.806 -4.344 1.00 93.19 91 ASN A O 1
ATOM 770 N N . TRP A 1 92 ? -9.527 5.932 -4.928 1.00 94.06 92 TRP A N 1
ATOM 771 C CA . TRP A 1 92 ? -10.556 5.461 -5.853 1.00 94.06 92 TRP A CA 1
ATOM 772 C C . TRP A 1 92 ? -11.604 4.607 -5.131 1.00 94.06 92 TRP A C 1
ATOM 774 O O . TRP A 1 92 ? -12.756 4.558 -5.559 1.00 94.06 92 TRP A O 1
ATOM 784 N N . ASP A 1 93 ? -11.181 3.929 -4.065 1.00 94.81 93 ASP A N 1
ATOM 785 C CA . ASP A 1 93 ? -11.990 3.027 -3.255 1.00 94.81 93 ASP A CA 1
ATOM 786 C C . ASP A 1 93 ? -11.454 2.984 -1.816 1.00 94.81 93 ASP A C 1
ATOM 788 O O . ASP A 1 93 ? -10.281 3.301 -1.575 1.00 94.81 93 ASP A O 1
ATOM 792 N N . TYR A 1 94 ? -12.297 2.602 -0.861 1.00 96.25 94 TYR A N 1
ATOM 793 C CA . TYR A 1 94 ? -11.887 2.355 0.518 1.00 96.25 94 TYR A CA 1
ATOM 794 C C . TYR A 1 94 ? -12.787 1.331 1.202 1.00 96.25 94 TYR A C 1
ATOM 796 O O . TYR A 1 94 ? -13.925 1.108 0.800 1.00 96.25 94 TYR A O 1
ATOM 804 N N . GLU A 1 95 ? -12.267 0.718 2.258 1.00 96.12 95 GLU A N 1
ATOM 805 C CA . GLU A 1 95 ? -12.998 -0.267 3.049 1.00 96.12 95 GLU A CA 1
ATOM 806 C C . GLU A 1 95 ? -12.548 -0.214 4.508 1.00 96.12 95 GLU A C 1
ATOM 808 O O . GLU A 1 95 ? -11.378 0.065 4.782 1.00 96.12 95 GLU A O 1
ATOM 813 N N . VAL A 1 96 ? -13.473 -0.456 5.435 1.00 96.12 96 VAL A N 1
ATOM 814 C CA . VAL A 1 96 ? -13.247 -0.319 6.879 1.00 96.12 96 VAL A CA 1
ATOM 815 C C . VAL A 1 96 ? -13.149 -1.688 7.540 1.00 96.12 96 VAL A C 1
ATOM 817 O O . VAL A 1 96 ? -13.864 -2.620 7.180 1.00 96.12 96 VAL A O 1
ATOM 820 N N . TYR A 1 97 ? -12.261 -1.789 8.522 1.00 96.25 97 TYR A N 1
ATOM 821 C CA . TYR A 1 97 ? -11.939 -3.001 9.260 1.00 96.25 97 TYR A CA 1
ATOM 822 C C . TYR A 1 97 ? -11.842 -2.708 10.759 1.00 96.25 97 TYR A C 1
ATOM 824 O O . TYR A 1 97 ? -11.415 -1.627 11.171 1.00 96.25 97 TYR A O 1
ATOM 832 N N . ASP A 1 98 ? -12.176 -3.705 11.577 1.00 94.25 98 ASP A N 1
ATOM 833 C CA . ASP A 1 98 ? -12.145 -3.609 13.043 1.00 94.25 98 ASP A CA 1
ATOM 834 C C . ASP A 1 98 ? -10.753 -3.892 13.642 1.00 94.25 98 ASP A C 1
ATOM 836 O O . ASP A 1 98 ? -10.539 -3.723 14.844 1.00 94.25 98 ASP A O 1
ATOM 840 N N . CYS A 1 99 ? -9.795 -4.356 12.831 1.00 94.25 99 CYS A N 1
ATOM 841 C CA . CYS A 1 99 ? -8.412 -4.551 13.252 1.00 94.25 99 CYS A CA 1
ATOM 842 C C . CYS A 1 99 ? -7.411 -4.422 12.092 1.00 94.25 99 CYS A C 1
ATOM 844 O O . CYS A 1 99 ? -7.765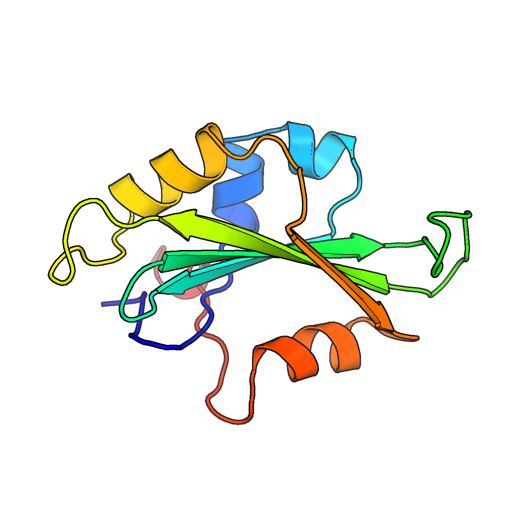 -4.507 10.914 1.00 94.25 99 CYS A O 1
ATOM 846 N N . LEU A 1 100 ? -6.138 -4.204 12.440 1.00 94.50 100 LEU A N 1
ATOM 847 C CA . LEU A 1 100 ? -5.059 -4.041 11.465 1.00 94.50 100 LEU A CA 1
ATOM 848 C C . LEU A 1 100 ? -4.773 -5.346 10.716 1.00 94.50 100 LEU A C 1
ATOM 850 O O . LEU A 1 100 ? -4.437 -5.307 9.535 1.00 94.50 100 LEU A O 1
ATOM 854 N N . GLU A 1 101 ? -4.875 -6.489 11.394 1.00 94.00 101 GLU A N 1
ATOM 855 C CA . GLU A 1 101 ? -4.633 -7.798 10.793 1.00 94.00 101 GLU A CA 1
ATOM 856 C C . GLU A 1 101 ? -5.597 -8.070 9.632 1.00 94.00 101 GLU A C 1
ATOM 858 O O . GLU A 1 101 ? -5.126 -8.371 8.536 1.00 94.00 101 GLU A O 1
ATOM 863 N N . ASP A 1 102 ? -6.903 -7.863 9.827 1.00 94.81 102 ASP A N 1
ATOM 864 C CA . ASP A 1 102 ? -7.916 -8.058 8.778 1.00 94.81 102 ASP A CA 1
ATOM 865 C C . ASP A 1 102 ? -7.708 -7.081 7.609 1.00 94.81 102 ASP A C 1
ATOM 867 O O . ASP A 1 102 ? -7.797 -7.456 6.438 1.00 94.81 102 ASP A O 1
ATOM 871 N N . ALA A 1 103 ? -7.354 -5.828 7.919 1.00 95.69 103 ALA A N 1
ATOM 872 C CA . ALA A 1 103 ? -7.033 -4.818 6.915 1.00 95.69 103 ALA A CA 1
ATOM 873 C C . ALA A 1 103 ? -5.845 -5.246 6.031 1.00 95.69 103 ALA A C 1
ATOM 875 O O . ALA A 1 103 ? -5.877 -5.066 4.812 1.00 95.69 103 ALA A O 1
ATOM 876 N N . ILE A 1 104 ? -4.804 -5.840 6.624 1.00 95.06 104 ILE A N 1
ATOM 877 C CA . ILE A 1 104 ? -3.644 -6.371 5.894 1.00 95.06 104 ILE A CA 1
ATOM 878 C C . ILE A 1 104 ? -4.020 -7.640 5.118 1.00 95.06 104 ILE A C 1
ATOM 880 O O . ILE A 1 104 ? -3.635 -7.769 3.956 1.00 95.06 104 ILE A O 1
ATOM 884 N N . GLU A 1 105 ? -4.783 -8.555 5.717 1.00 94.31 105 GLU A N 1
ATOM 885 C CA . GLU A 1 105 ? -5.222 -9.800 5.073 1.00 94.31 105 GLU A CA 1
ATOM 886 C C . GLU A 1 105 ? -6.078 -9.517 3.827 1.00 94.31 105 GLU A C 1
ATOM 888 O O . GLU A 1 105 ? -5.926 -10.187 2.804 1.00 94.31 105 GLU A O 1
ATOM 893 N N . SER A 1 106 ? -6.867 -8.436 3.843 1.00 94.12 106 SER A N 1
ATOM 894 C CA . SER A 1 106 ? -7.622 -7.971 2.669 1.00 94.12 106 SER A CA 1
ATOM 895 C C . SER A 1 106 ? -6.755 -7.599 1.459 1.00 94.12 106 SER A C 1
ATOM 897 O O . SER A 1 106 ? -7.226 -7.616 0.322 1.00 94.12 106 SER A O 1
ATOM 899 N N . LEU A 1 107 ? -5.491 -7.227 1.689 1.00 93.56 107 LEU A N 1
ATOM 900 C CA . LEU A 1 107 ? -4.524 -6.910 0.638 1.00 93.56 107 LEU A CA 1
ATOM 901 C C . LEU A 1 107 ? -3.732 -8.146 0.200 1.00 93.56 107 LEU A C 1
ATOM 903 O O . LEU A 1 107 ? -3.147 -8.139 -0.880 1.00 93.56 107 LEU A O 1
ATOM 907 N N . ASP A 1 108 ? -3.684 -9.185 1.028 1.00 90.56 108 ASP A N 1
ATOM 908 C CA . ASP A 1 108 ? -2.886 -10.382 0.785 1.00 90.56 108 ASP A CA 1
ATOM 909 C C . ASP A 1 108 ? -3.483 -11.289 -0.304 1.00 90.56 108 ASP A C 1
ATOM 911 O O . ASP A 1 108 ? -2.756 -11.874 -1.113 1.00 90.56 108 ASP A O 1
ATOM 915 N N . ASP A 1 109 ? -4.814 -11.423 -0.307 1.00 82.06 109 ASP A N 1
ATOM 916 C CA . ASP A 1 109 ? -5.582 -12.341 -1.171 1.00 82.06 109 ASP A CA 1
ATOM 917 C C . ASP A 1 109 ? -5.025 -13.790 -1.170 1.00 82.06 109 ASP A C 1
ATOM 919 O O . ASP A 1 109 ? -5.172 -14.552 -2.125 1.00 82.06 109 ASP A O 1
ATOM 923 N N . GLY A 1 110 ? -4.335 -14.182 -0.088 1.00 82.69 110 GLY A N 1
ATOM 924 C CA . GLY A 1 110 ? -3.739 -15.506 0.109 1.00 82.69 110 GLY A CA 1
ATOM 925 C C . GLY A 1 110 ? -2.403 -15.763 -0.605 1.00 82.69 110 GLY A C 1
ATOM 926 O O . GLY A 1 110 ? -1.960 -16.916 -0.654 1.00 82.69 110 GLY A O 1
ATOM 927 N N . PHE A 1 111 ? -1.742 -14.742 -1.165 1.00 82.00 111 PHE A N 1
ATOM 928 C CA . PHE A 1 111 ? -0.474 -14.895 -1.902 1.00 82.00 111 PHE A CA 1
ATOM 929 C C . PHE A 1 111 ? 0.785 -14.521 -1.099 1.00 82.00 111 PHE A C 1
ATOM 931 O O . PHE A 1 111 ? 1.914 -14.719 -1.577 1.00 82.00 111 PHE A O 1
ATOM 938 N N . GLY A 1 112 ? 0.625 -14.020 0.121 1.00 86.50 112 GLY A N 1
ATOM 939 C CA . GLY A 1 112 ? 1.669 -13.376 0.912 1.00 86.50 112 GLY A CA 1
ATOM 940 C C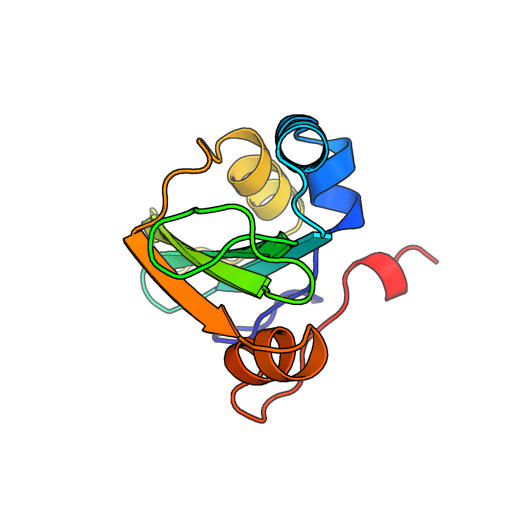 . GLY A 1 112 ? 1.850 -11.896 0.535 1.00 86.50 112 GLY A C 1
ATOM 941 O O . GLY A 1 112 ? 1.641 -11.486 -0.608 1.00 86.50 112 GLY A O 1
ATOM 942 N N . ILE A 1 113 ? 2.349 -11.095 1.475 1.00 88.94 113 ILE A N 1
ATOM 943 C CA . ILE A 1 113 ? 2.802 -9.721 1.223 1.00 88.94 113 ILE A CA 1
ATOM 944 C C . ILE A 1 113 ? 4.328 -9.703 1.266 1.00 88.94 113 ILE A C 1
ATOM 946 O O . ILE A 1 113 ? 4.948 -10.237 2.185 1.00 88.94 113 ILE A O 1
ATOM 950 N N . ASN A 1 114 ? 4.954 -9.089 0.262 1.00 88.06 114 ASN A N 1
ATOM 951 C CA . ASN A 1 114 ? 6.406 -8.902 0.263 1.00 88.06 114 ASN A CA 1
ATOM 952 C C . ASN A 1 114 ? 6.771 -7.703 1.144 1.00 88.06 114 ASN A C 1
ATOM 954 O O . ASN A 1 114 ? 6.066 -6.699 1.119 1.00 88.06 114 ASN A O 1
ATOM 958 N N . ASN A 1 115 ? 7.899 -7.737 1.853 1.00 84.50 115 ASN A N 1
ATOM 959 C CA . ASN A 1 115 ? 8.355 -6.589 2.637 1.00 84.50 115 ASN A CA 1
ATOM 960 C C . ASN A 1 115 ? 9.628 -5.967 2.037 1.00 84.50 115 ASN A C 1
ATOM 962 O O . ASN A 1 115 ? 10.619 -6.651 1.775 1.00 84.50 115 ASN A O 1
ATOM 966 N N . LEU A 1 116 ? 9.606 -4.652 1.784 1.00 81.06 116 LEU A N 1
ATOM 967 C CA . LEU A 1 116 ? 10.753 -3.944 1.212 1.00 81.06 116 LEU A CA 1
ATOM 968 C C . LEU A 1 116 ? 11.899 -3.722 2.221 1.00 81.06 116 LEU A C 1
ATOM 970 O O . LEU A 1 116 ? 13.054 -3.632 1.793 1.00 81.06 116 LEU A O 1
ATOM 974 N N . SER A 1 117 ? 11.620 -3.639 3.528 1.00 68.12 117 SER A N 1
ATOM 975 C CA . SER A 1 117 ? 12.637 -3.377 4.564 1.00 68.12 117 SER A CA 1
ATOM 976 C C . SER A 1 117 ? 13.565 -4.574 4.800 1.00 68.12 117 SER A C 1
ATOM 978 O O . SER A 1 117 ? 14.741 -4.398 5.126 1.00 68.12 117 SER A O 1
ATOM 980 N N . GLU A 1 118 ? 13.099 -5.794 4.518 1.00 56.94 118 GLU A N 1
ATOM 981 C CA . GLU A 1 118 ? 13.865 -7.036 4.698 1.00 56.94 118 GLU A CA 1
ATOM 982 C C . GLU A 1 118 ? 15.092 -7.160 3.776 1.00 56.94 118 GLU A C 1
ATOM 984 O O . GLU A 1 118 ? 15.928 -8.045 3.960 1.00 56.94 118 GLU A O 1
ATOM 989 N N . VAL A 1 119 ? 15.243 -6.260 2.800 1.00 51.47 119 VAL A N 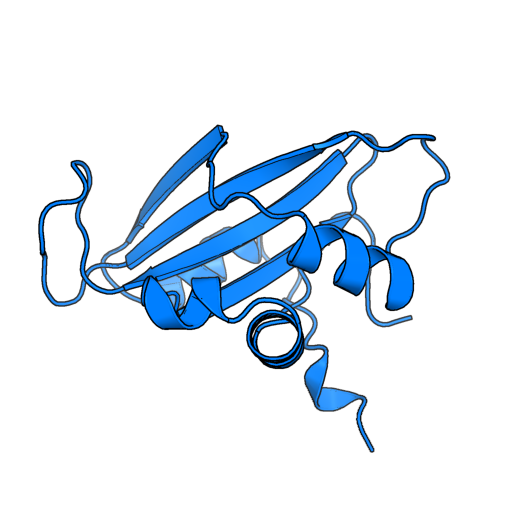1
ATOM 990 C CA . VAL A 1 119 ? 16.283 -6.339 1.758 1.00 51.47 119 VAL A CA 1
ATOM 991 C C . VAL A 1 119 ? 17.302 -5.195 1.858 1.00 51.47 119 VAL A C 1
ATOM 993 O O . VAL A 1 119 ? 18.132 -5.008 0.971 1.00 51.47 119 VAL A O 1
ATOM 996 N N . ALA A 1 120 ? 17.276 -4.424 2.951 1.00 46.72 120 ALA A N 1
ATOM 997 C CA . ALA A 1 120 ? 18.254 -3.372 3.250 1.00 46.72 120 ALA A CA 1
ATOM 998 C C . ALA A 1 120 ? 19.498 -3.872 4.027 1.00 46.72 120 ALA A C 1
ATOM 1000 O O . ALA A 1 120 ? 20.119 -3.090 4.749 1.00 46.72 120 ALA A O 1
ATOM 1001 N N . ARG A 1 121 ? 19.871 -5.153 3.887 1.00 38.44 121 ARG A N 1
ATOM 1002 C CA . ARG A 1 121 ? 21.112 -5.734 4.432 1.00 38.44 121 ARG A CA 1
ATOM 1003 C C . ARG A 1 121 ? 22.078 -6.151 3.333 1.00 38.44 121 ARG A C 1
ATOM 1005 O O . ARG A 1 121 ? 21.616 -6.773 2.353 1.00 38.44 121 ARG A O 1
#

Sequence (121 aa):
MIFEFAKYTEVTELAFKVNPEYQANSYERIFLCCDTKVFWIARILKGYGEDYEELEGSYIVERDKKDKWAKTEKLNRPKAEKLLINDELENWDYEVYDCLEDAIESLDDGFGINNLSEVAR